Protein AF-A0A7X3NXA5-F1 (afdb_monomer_lite)

pLDDT: mean 86.3, std 10.19, range [43.22, 94.94]

Secondary structure (DSSP, 8-state):
--HHHHHHHHHHHHHH-TTGGGTS-HHHHHHHHTS-HHHHHHHHHHHHHHHHTS-HHHHHHHHHHTT------PPPHHHHHHHHHHHHTS---HHHHHHHTTS-HHHHHHHHHHHS--

Foldseek 3Di:
DDLVVLQVLLLVVCVVPVCVLLPDQLPVSCVVSVHDSVSCVVHNLVSNCVVVVHDSVVSVVSSVVSVDDPDPPDDDPVLLVQLCCCCPVVVDQLVVSCVVSVHDSVNSVVSVVVPVVD

Radius of gyration: 18.3 Å; chains: 1; bounding box: 36×26×51 Å

Sequence (118 aa):
MSKKFAQEKIEKWVEKYPDGYLKGSFAQIAEEIGVSSTSVGNHLDRIIAKRDGVLPSEVTARREKAGFRRSPQKSSPEDVAEMHRLHSEEGKKPKDIAYILGCSEKTVRNHLKKHEQD

Structure (mmCIF, N/CA/C/O backbone):
data_AF-A0A7X3NXA5-F1
#
_entry.id   AF-A0A7X3NXA5-F1
#
loop_
_atom_site.group_PDB
_atom_site.id
_atom_site.type_symbol
_atom_site.label_atom_id
_atom_site.label_alt_id
_atom_site.label_comp_id
_atom_site.label_asym_id
_atom_site.label_entity_id
_atom_site.label_seq_id
_atom_site.pdbx_PDB_ins_code
_atom_site.Cartn_x
_atom_site.Cartn_y
_atom_site.Cartn_z
_atom_site.occupancy
_atom_site.B_iso_or_equiv
_atom_site.auth_seq_id
_atom_site.auth_comp_id
_atom_site.auth_asym_id
_atom_site.auth_atom_id
_atom_site.pdbx_PDB_model_num
ATOM 1 N N . MET A 1 1 ? -16.239 6.477 -12.772 1.00 54.00 1 MET A N 1
ATOM 2 C CA . MET A 1 1 ? -15.079 6.111 -13.621 1.00 54.00 1 MET A CA 1
ATOM 3 C C . MET A 1 1 ? -14.969 4.585 -13.634 1.00 54.00 1 MET A C 1
ATOM 5 O O . MET A 1 1 ? -14.953 3.999 -12.559 1.00 54.00 1 MET A O 1
ATOM 9 N N . SER A 1 2 ? -15.014 3.925 -14.797 1.00 66.62 2 SER A N 1
ATOM 10 C CA . SER A 1 2 ? -14.997 2.449 -14.867 1.00 66.62 2 SER A CA 1
ATOM 11 C C . SER A 1 2 ? -13.611 1.903 -14.505 1.00 66.62 2 SER A C 1
ATOM 13 O O . SER A 1 2 ? -12.609 2.455 -14.956 1.00 66.62 2 SER A O 1
ATOM 15 N N . LYS A 1 3 ? -13.535 0.815 -13.723 1.00 69.75 3 LYS A N 1
ATOM 16 C CA . LYS A 1 3 ? -12.263 0.182 -13.303 1.00 69.75 3 LYS A CA 1
ATOM 17 C C . LYS A 1 3 ? -11.342 -0.151 -14.489 1.00 69.75 3 LYS A C 1
ATOM 19 O O . LYS A 1 3 ? -10.128 -0.050 -14.357 1.00 69.75 3 LYS A O 1
ATOM 24 N N . LYS A 1 4 ? -11.919 -0.480 -15.653 1.00 81.19 4 LYS A N 1
ATOM 25 C CA . LYS A 1 4 ? -11.173 -0.762 -16.892 1.00 81.19 4 LYS A CA 1
ATOM 26 C C . LYS A 1 4 ? -10.376 0.447 -17.396 1.00 81.19 4 LYS A C 1
ATOM 28 O O . LYS A 1 4 ? -9.212 0.301 -17.733 1.00 81.19 4 LYS A O 1
ATOM 33 N N . PHE A 1 5 ? -10.955 1.645 -17.327 1.00 86.62 5 PHE A N 1
ATOM 34 C CA . PHE A 1 5 ? -10.316 2.865 -17.826 1.00 86.62 5 PHE A CA 1
ATOM 35 C C . PHE A 1 5 ? -9.053 3.241 -17.035 1.00 86.62 5 PHE A C 1
ATOM 37 O O . PHE A 1 5 ? -8.051 3.665 -17.607 1.00 86.62 5 PHE A O 1
ATOM 44 N N . ALA A 1 6 ? -9.086 3.073 -15.708 1.00 87.31 6 ALA A N 1
ATOM 45 C CA . ALA A 1 6 ? -7.914 3.321 -14.870 1.00 87.31 6 ALA A CA 1
ATOM 46 C C . ALA A 1 6 ? -6.797 2.306 -15.154 1.00 87.31 6 ALA A C 1
ATOM 48 O O . ALA A 1 6 ? -5.633 2.689 -15.217 1.00 87.31 6 ALA A O 1
ATOM 49 N N 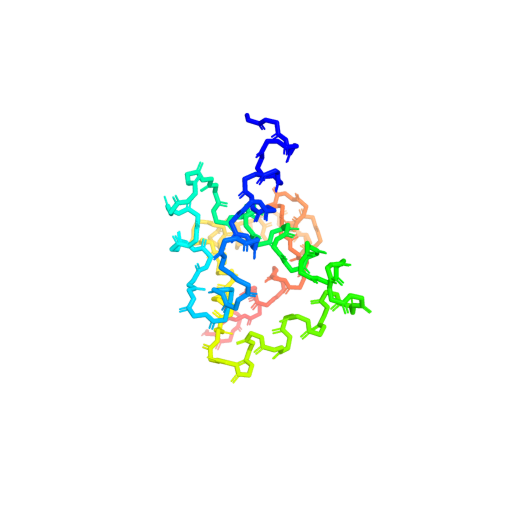. GLN A 1 7 ? -7.153 1.036 -15.369 1.00 91.06 7 GLN A N 1
ATOM 50 C CA . GLN A 1 7 ? -6.194 -0.007 -15.721 1.00 91.06 7 GLN A CA 1
ATOM 51 C C . GLN A 1 7 ? -5.479 0.301 -17.045 1.00 91.06 7 GLN A C 1
ATOM 53 O O . GLN A 1 7 ? -4.253 0.304 -17.064 1.00 91.06 7 GLN A O 1
ATOM 58 N N . GLU A 1 8 ? -6.216 0.634 -18.108 1.00 92.81 8 GLU A N 1
ATOM 59 C CA . GLU A 1 8 ? -5.638 0.936 -19.430 1.00 92.81 8 GLU A CA 1
ATOM 60 C C . GLU A 1 8 ? -4.663 2.122 -19.387 1.00 92.81 8 GLU A C 1
ATOM 62 O O . GLU A 1 8 ? -3.610 2.106 -20.025 1.00 92.81 8 GLU A O 1
ATOM 67 N N . LYS A 1 9 ? -4.987 3.163 -18.609 1.00 93.81 9 LYS A N 1
ATOM 68 C CA . LYS A 1 9 ? -4.081 4.302 -18.401 1.00 93.81 9 LYS A CA 1
ATOM 69 C C . LYS A 1 9 ? -2.782 3.891 -17.709 1.00 93.81 9 LYS A C 1
ATOM 71 O O . LYS A 1 9 ? -1.716 4.368 -18.092 1.00 93.81 9 LYS A O 1
ATOM 76 N N . ILE A 1 10 ? -2.872 3.023 -16.702 1.00 93.12 10 ILE A N 1
ATOM 77 C CA . ILE A 1 10 ? -1.699 2.537 -15.968 1.00 93.12 10 ILE A CA 1
ATOM 78 C C . ILE A 1 10 ? -0.850 1.630 -16.866 1.00 93.12 10 ILE A C 1
ATOM 80 O O . ILE A 1 10 ? 0.367 1.772 -16.864 1.00 93.12 10 ILE A O 1
ATOM 84 N N . GLU A 1 11 ? -1.463 0.754 -17.666 1.00 94.31 11 GLU A N 1
ATOM 85 C CA . GLU A 1 11 ? -0.755 -0.104 -18.631 1.00 94.31 11 GLU A CA 1
ATOM 86 C C . GLU A 1 11 ? 0.070 0.736 -19.616 1.00 94.31 11 GLU A C 1
ATOM 88 O O . GLU A 1 11 ? 1.284 0.555 -19.700 1.00 94.31 11 GLU A O 1
ATOM 93 N N . LYS A 1 12 ? -0.543 1.745 -20.249 1.00 94.88 12 LYS A N 1
ATOM 94 C CA . LYS A 1 12 ? 0.165 2.670 -21.155 1.00 94.88 12 LYS A CA 1
ATOM 95 C C . LYS A 1 12 ? 1.298 3.432 -20.467 1.00 94.88 12 LYS A C 1
ATOM 97 O O . LYS A 1 12 ? 2.338 3.688 -21.069 1.00 94.88 12 LYS A O 1
ATOM 102 N N . TRP A 1 13 ? 1.109 3.820 -19.208 1.00 94.62 13 TRP A N 1
ATOM 103 C CA . TRP A 1 13 ? 2.158 4.495 -18.446 1.00 94.62 13 TRP A CA 1
ATOM 104 C C . TRP A 1 13 ? 3.328 3.557 -18.124 1.00 94.62 13 TRP A C 1
ATOM 106 O O . TRP A 1 13 ? 4.477 3.964 -18.262 1.00 94.62 13 TRP A O 1
ATOM 116 N N . VAL A 1 14 ? 3.058 2.295 -17.771 1.00 93.56 14 VAL A N 1
ATOM 117 C CA . VAL A 1 14 ? 4.092 1.269 -17.527 1.00 93.56 14 VAL A CA 1
ATOM 118 C C . VAL A 1 14 ? 4.879 0.951 -18.801 1.00 93.56 14 VAL A C 1
ATOM 120 O O . VAL A 1 14 ? 6.082 0.713 -18.720 1.00 93.56 14 VAL A O 1
ATOM 123 N N . GLU A 1 15 ? 4.239 0.969 -19.971 1.00 93.06 15 GLU A N 1
ATOM 124 C CA . GLU A 1 15 ? 4.926 0.835 -21.265 1.00 93.06 15 GLU A CA 1
ATOM 125 C C . GLU A 1 15 ? 5.847 2.029 -21.548 1.00 93.06 15 GLU A C 1
ATOM 127 O O . GLU A 1 15 ? 6.988 1.850 -21.972 1.00 93.06 15 GLU A O 1
ATOM 132 N N . LYS A 1 16 ? 5.373 3.250 -21.272 1.00 93.75 16 LYS A N 1
ATOM 133 C CA . LYS A 1 16 ? 6.145 4.486 -21.472 1.00 93.75 16 LYS A CA 1
ATOM 134 C C . LYS A 1 16 ? 7.303 4.629 -20.476 1.00 93.75 16 LYS A C 1
ATOM 136 O O . LYS A 1 16 ? 8.350 5.169 -20.826 1.00 93.75 16 LYS A O 1
ATOM 141 N N . TYR A 1 17 ? 7.120 4.153 -19.246 1.00 93.12 17 TYR A N 1
ATOM 142 C CA . TYR A 1 17 ? 8.077 4.267 -18.146 1.00 93.12 17 TYR A CA 1
ATOM 143 C C . TYR A 1 17 ? 8.300 2.904 -17.473 1.00 93.12 17 TYR A C 1
ATOM 145 O O . TYR A 1 17 ? 7.796 2.666 -16.369 1.00 93.12 17 TYR A O 1
ATOM 153 N N . PRO A 1 18 ? 9.093 2.006 -18.087 1.00 87.69 18 PRO A N 1
ATOM 154 C CA . PRO A 1 18 ? 9.215 0.618 -17.644 1.00 87.69 18 PRO A CA 1
ATOM 155 C C . PRO A 1 18 ? 9.712 0.458 -16.203 1.00 87.69 18 PRO A C 1
ATOM 157 O O . PRO A 1 18 ? 9.262 -0.468 -15.525 1.00 87.69 18 PRO A O 1
ATOM 160 N N . ASP A 1 19 ? 10.546 1.392 -15.735 1.00 89.62 19 ASP A N 1
ATOM 161 C CA . ASP A 1 19 ? 11.083 1.468 -14.368 1.00 89.62 19 ASP A CA 1
ATOM 162 C C . ASP A 1 19 ? 10.539 2.662 -13.564 1.00 89.62 19 ASP A C 1
ATOM 164 O O . ASP A 1 19 ? 10.980 2.926 -12.442 1.00 89.62 19 AS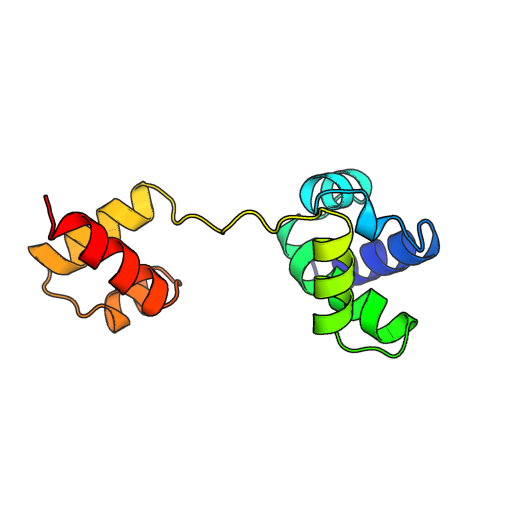P A O 1
ATOM 168 N N . GLY A 1 20 ? 9.577 3.415 -14.112 1.00 87.44 20 GLY A N 1
ATOM 169 C CA . GLY A 1 20 ? 9.032 4.615 -13.464 1.00 87.44 20 GLY A CA 1
ATOM 170 C C . GLY A 1 20 ? 8.412 4.316 -12.097 1.00 87.44 20 GLY A C 1
ATOM 171 O O . GLY A 1 20 ? 8.490 5.123 -11.170 1.00 87.44 20 GLY A O 1
ATOM 172 N N . TYR A 1 21 ? 7.861 3.110 -11.942 1.00 87.44 21 TYR A N 1
ATOM 173 C CA . TYR A 1 21 ? 7.213 2.633 -10.718 1.00 87.44 21 TYR A CA 1
ATOM 174 C C . TYR A 1 21 ? 8.152 2.514 -9.501 1.00 87.44 21 TYR A C 1
ATOM 176 O O . TYR A 1 21 ? 7.673 2.368 -8.370 1.00 87.44 21 TYR A O 1
ATOM 184 N N . LEU A 1 22 ? 9.471 2.569 -9.725 1.00 87.81 22 LEU A N 1
ATOM 185 C CA . LEU A 1 22 ? 10.500 2.552 -8.683 1.00 87.81 22 LEU A CA 1
ATOM 186 C C . LEU A 1 22 ? 10.827 3.951 -8.142 1.00 87.81 22 LEU A C 1
ATOM 188 O O . LEU A 1 22 ? 11.398 4.054 -7.062 1.00 87.81 22 LEU A O 1
ATOM 192 N N . LYS A 1 23 ? 10.495 5.021 -8.879 1.00 81.75 23 LYS A N 1
ATOM 193 C CA . LYS A 1 23 ? 10.962 6.391 -8.589 1.00 81.75 23 LYS A CA 1
ATOM 194 C C . LYS A 1 23 ? 9.876 7.329 -8.056 1.00 81.75 23 LYS A C 1
ATOM 196 O O . LYS A 1 23 ? 10.212 8.336 -7.442 1.00 81.75 23 LYS A O 1
ATOM 201 N N . GLY A 1 24 ? 8.600 7.023 -8.292 1.00 77.69 24 GLY A N 1
ATOM 202 C CA . GLY A 1 24 ? 7.475 7.898 -7.946 1.00 77.69 24 GLY A CA 1
ATOM 203 C C . GLY A 1 24 ? 6.557 7.338 -6.860 1.00 77.69 24 GLY A C 1
ATOM 204 O O . GLY A 1 24 ? 6.339 6.126 -6.771 1.00 77.69 24 GLY A O 1
ATOM 205 N N . SER A 1 25 ? 5.971 8.232 -6.057 1.00 85.25 25 SER A N 1
ATOM 206 C CA . SER A 1 25 ? 4.860 7.905 -5.159 1.00 85.25 25 SER A CA 1
ATOM 207 C C . SER A 1 25 ? 3.616 7.501 -5.968 1.00 85.25 25 SER A C 1
ATOM 209 O O . SER A 1 25 ? 3.453 7.901 -7.121 1.00 85.25 25 SER A O 1
ATOM 211 N N . PHE A 1 26 ? 2.682 6.747 -5.377 1.00 88.44 26 PHE A N 1
ATOM 212 C CA . PHE A 1 26 ? 1.405 6.486 -6.057 1.00 88.44 26 PHE A CA 1
ATOM 213 C C . PHE A 1 26 ? 0.631 7.767 -6.370 1.00 88.44 26 PHE A C 1
ATOM 215 O O . PHE A 1 26 ? -0.108 7.785 -7.345 1.00 88.44 26 PHE A O 1
ATOM 222 N N . ALA A 1 27 ? 0.793 8.813 -5.555 1.00 87.50 27 ALA A N 1
ATOM 223 C CA . ALA A 1 27 ? 0.170 10.107 -5.797 1.00 87.50 27 ALA A CA 1
ATOM 224 C C . ALA A 1 27 ? 0.765 10.780 -7.038 1.00 87.50 27 ALA A C 1
ATOM 226 O O . ALA A 1 27 ? 0.010 11.176 -7.911 1.00 87.50 27 ALA A O 1
ATOM 227 N N . GLN A 1 28 ? 2.092 10.785 -7.181 1.00 87.38 28 GLN A N 1
ATOM 228 C CA . GLN A 1 28 ? 2.760 11.372 -8.348 1.00 87.38 28 GLN A CA 1
ATOM 229 C C . GLN A 1 28 ? 2.362 10.667 -9.649 1.00 87.38 28 GLN A C 1
ATOM 231 O O . GLN A 1 28 ? 2.000 11.316 -10.623 1.00 87.38 28 GLN A O 1
ATOM 236 N N . ILE A 1 29 ? 2.362 9.329 -9.648 1.00 90.56 29 ILE A N 1
ATOM 237 C CA . ILE A 1 29 ? 1.928 8.543 -10.814 1.00 90.56 29 ILE A CA 1
ATOM 238 C C . ILE A 1 29 ? 0.455 8.838 -11.129 1.00 90.56 29 ILE A C 1
ATOM 240 O O . ILE A 1 29 ? 0.080 8.989 -12.287 1.00 90.56 29 ILE A O 1
ATOM 244 N N . ALA A 1 30 ? -0.384 8.924 -10.094 1.00 91.38 30 ALA A N 1
ATOM 245 C CA . ALA A 1 30 ? -1.808 9.206 -10.222 1.00 91.38 30 ALA A CA 1
ATOM 246 C C . ALA A 1 30 ? -2.091 10.598 -10.805 1.00 91.38 30 ALA A C 1
ATOM 248 O O . ALA A 1 30 ? -2.953 10.714 -11.676 1.00 91.38 30 ALA A O 1
ATOM 249 N N . GLU A 1 31 ? -1.351 11.616 -10.364 1.00 90.44 31 GLU A N 1
ATOM 250 C CA . GLU A 1 31 ? -1.400 12.977 -10.905 1.00 90.44 31 GLU A CA 1
ATOM 251 C C . GLU A 1 31 ? -0.982 12.999 -12.376 1.00 90.44 31 GLU A C 1
ATOM 253 O O . GLU A 1 31 ? -1.682 13.581 -13.202 1.00 90.44 31 GLU A O 1
ATOM 258 N N . GLU A 1 32 ? 0.095 12.292 -12.726 1.00 91.44 32 GLU A N 1
ATOM 259 C CA . GLU A 1 32 ? 0.614 12.255 -14.095 1.00 91.44 32 GLU A CA 1
ATOM 260 C C . GLU A 1 32 ? -0.385 11.639 -15.088 1.00 91.44 32 GLU A C 1
ATOM 262 O O . GLU A 1 32 ? -0.566 12.144 -16.197 1.00 91.44 32 GLU A O 1
ATOM 267 N N . ILE A 1 33 ? -1.067 10.557 -14.700 1.00 92.12 33 ILE A N 1
ATOM 268 C CA . ILE A 1 33 ? -2.004 9.846 -15.590 1.00 92.12 33 ILE A CA 1
ATOM 269 C C . ILE A 1 33 ? -3.467 10.280 -15.408 1.00 92.12 33 ILE A C 1
ATOM 271 O O . ILE A 1 33 ? -4.356 9.841 -16.152 1.00 92.12 33 ILE A O 1
ATOM 275 N N . GLY A 1 34 ? -3.743 11.136 -14.423 1.00 91.75 34 GLY A N 1
ATOM 276 C CA . GLY A 1 34 ? -5.081 11.610 -14.081 1.00 91.75 34 GLY A CA 1
ATOM 277 C C . GLY A 1 34 ? -6.015 10.481 -13.635 1.00 91.75 34 GLY A C 1
ATOM 278 O O . GLY A 1 34 ? -7.085 10.292 -14.225 1.00 91.75 34 GLY A O 1
ATOM 279 N N . VAL A 1 35 ? -5.596 9.694 -12.640 1.00 92.00 35 VAL A N 1
ATOM 280 C CA . VAL A 1 35 ? -6.431 8.702 -11.925 1.00 92.00 35 VAL A CA 1
ATOM 281 C C . VAL A 1 35 ? -6.251 8.867 -10.412 1.00 92.00 35 VAL A C 1
ATOM 283 O O . VAL A 1 35 ? -5.474 9.700 -9.972 1.00 92.00 35 VAL A O 1
ATOM 286 N N . SER A 1 36 ? -6.958 8.094 -9.581 1.00 89.62 36 SER A N 1
ATOM 287 C CA . SER A 1 36 ? -6.724 8.120 -8.129 1.00 89.62 36 SER A CA 1
ATOM 288 C C . SER A 1 36 ? -5.507 7.287 -7.714 1.00 89.62 36 SER A C 1
ATOM 290 O O . SER A 1 36 ? -5.276 6.199 -8.246 1.00 89.62 36 SER A O 1
ATOM 292 N N . SER A 1 37 ? -4.777 7.741 -6.692 1.00 89.00 37 SER A N 1
ATOM 293 C CA . SER A 1 37 ? -3.643 7.015 -6.094 1.00 89.00 37 SER A CA 1
ATOM 294 C C . SER A 1 37 ? -4.027 5.620 -5.592 1.00 89.00 37 SER A C 1
ATOM 296 O O . SER A 1 37 ? -3.258 4.672 -5.744 1.00 89.00 37 SER A O 1
ATOM 298 N N . THR A 1 38 ? -5.251 5.454 -5.084 1.00 86.06 38 THR A N 1
ATOM 299 C CA . THR A 1 38 ? -5.823 4.146 -4.733 1.00 86.06 38 THR A CA 1
ATOM 300 C C . THR A 1 38 ? -5.942 3.227 -5.948 1.00 86.06 38 THR A C 1
ATOM 302 O O . THR A 1 38 ? -5.615 2.046 -5.856 1.00 86.06 38 THR A O 1
ATOM 305 N N . SER A 1 39 ? -6.378 3.746 -7.102 1.00 89.50 39 SER A N 1
ATOM 306 C CA . SER A 1 39 ? -6.445 2.952 -8.337 1.00 89.50 39 SER A CA 1
ATOM 307 C C . SER A 1 39 ? -5.052 2.525 -8.786 1.00 89.50 39 SER A C 1
ATOM 309 O O . SER A 1 39 ? -4.853 1.358 -9.116 1.00 89.50 39 SER A O 1
ATOM 311 N N . VAL A 1 40 ? -4.071 3.430 -8.718 1.00 91.00 40 VAL A N 1
ATOM 312 C CA . VAL A 1 40 ? -2.672 3.086 -9.003 1.00 91.00 40 VAL A CA 1
ATOM 313 C C . VAL A 1 40 ? -2.200 1.967 -8.075 1.00 91.00 40 VAL A C 1
ATOM 315 O O . VAL A 1 40 ? -1.727 0.944 -8.559 1.00 91.00 40 VAL A O 1
ATOM 318 N N . GLY A 1 41 ? -2.406 2.091 -6.762 1.00 87.44 41 GLY A N 1
ATOM 319 C CA . GLY A 1 41 ? -1.999 1.061 -5.802 1.00 87.44 41 GLY A CA 1
ATOM 320 C C . GLY A 1 41 ? -2.665 -0.300 -6.015 1.00 87.44 41 GLY A C 1
ATOM 321 O O . GLY A 1 41 ? -2.024 -1.334 -5.842 1.00 87.44 41 GLY A O 1
ATOM 322 N N . ASN A 1 42 ? -3.924 -0.315 -6.453 1.00 86.38 42 ASN A N 1
ATOM 323 C CA . ASN A 1 42 ? -4.668 -1.550 -6.703 1.00 86.38 42 ASN A CA 1
ATOM 324 C C . ASN A 1 42 ? -4.253 -2.279 -7.994 1.00 86.38 42 ASN A C 1
ATOM 326 O O . ASN A 1 42 ? -4.465 -3.493 -8.100 1.00 86.38 42 ASN A O 1
ATOM 330 N N . HIS A 1 43 ? -3.719 -1.559 -8.985 1.00 90.69 43 HIS A N 1
ATOM 331 C CA . HIS A 1 43 ? -3.492 -2.089 -10.333 1.00 90.69 43 HIS A CA 1
ATOM 332 C C . HIS A 1 43 ? -2.014 -2.146 -10.744 1.00 90.69 43 HI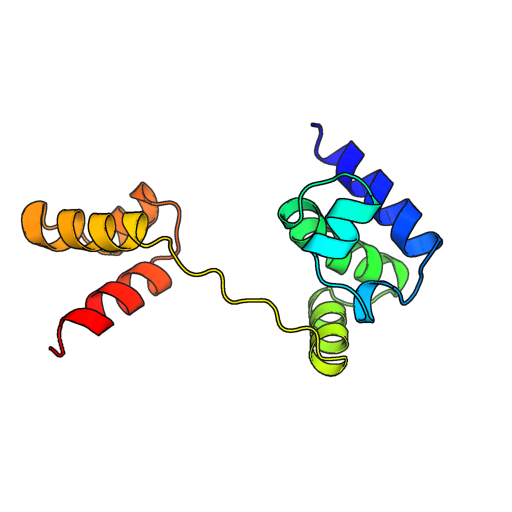S A C 1
ATOM 334 O O . HIS A 1 43 ? -1.625 -3.116 -11.391 1.00 90.69 43 HIS A O 1
ATOM 340 N N . LEU A 1 44 ? -1.181 -1.179 -10.342 1.00 91.25 44 LEU A N 1
ATOM 341 C CA . LEU A 1 44 ? 0.203 -1.034 -10.811 1.00 91.25 44 LEU A CA 1
ATOM 342 C C . LEU A 1 44 ? 1.048 -2.289 -10.551 1.00 91.25 44 LEU A C 1
ATOM 344 O O . LEU A 1 44 ? 1.618 -2.846 -11.487 1.00 91.25 44 LEU A O 1
ATOM 348 N N . ASP A 1 45 ? 1.067 -2.778 -9.307 1.00 90.88 45 ASP A N 1
ATOM 349 C CA . ASP A 1 45 ? 1.889 -3.938 -8.935 1.00 90.88 45 ASP A CA 1
ATOM 350 C C . ASP A 1 45 ? 1.456 -5.207 -9.704 1.00 90.88 45 ASP A C 1
ATOM 352 O O . ASP A 1 45 ? 2.293 -6.030 -10.064 1.00 90.88 45 ASP A O 1
ATOM 356 N N . ARG A 1 46 ? 0.158 -5.352 -10.027 1.00 91.44 46 ARG A N 1
ATOM 357 C CA . ARG A 1 46 ? -0.374 -6.489 -10.808 1.00 91.44 46 ARG A CA 1
ATOM 358 C C . ARG A 1 46 ? -0.018 -6.407 -12.290 1.00 91.44 46 ARG A C 1
ATOM 360 O O . ARG A 1 46 ? 0.265 -7.433 -12.900 1.00 91.44 46 ARG A O 1
ATOM 367 N N . ILE A 1 47 ? -0.055 -5.207 -12.865 1.00 93.81 47 ILE A N 1
ATOM 368 C CA . ILE A 1 47 ? 0.292 -4.976 -14.273 1.00 93.81 47 ILE A CA 1
ATOM 369 C C . ILE A 1 47 ? 1.772 -5.295 -14.499 1.00 93.81 47 ILE A C 1
ATOM 371 O O . ILE A 1 47 ? 2.104 -6.050 -15.409 1.00 93.81 47 ILE A O 1
ATOM 375 N N . ILE A 1 48 ? 2.649 -4.792 -13.627 1.00 93.62 48 ILE A N 1
AT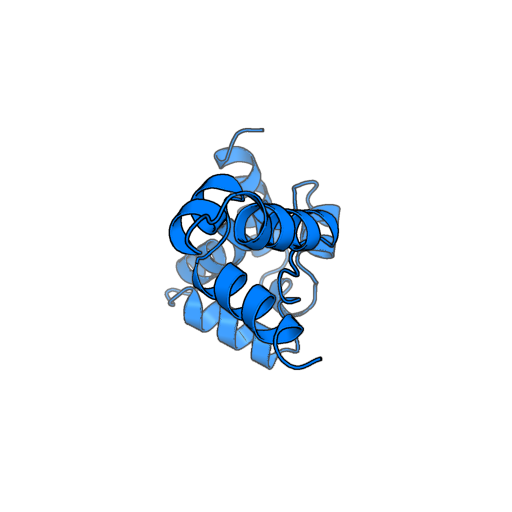OM 376 C CA . ILE A 1 48 ? 4.092 -5.058 -13.700 1.00 93.62 48 ILE A CA 1
ATOM 377 C C . ILE A 1 48 ? 4.377 -6.543 -13.469 1.00 93.62 48 ILE A C 1
ATOM 379 O O . ILE A 1 48 ? 5.137 -7.139 -14.221 1.00 93.62 48 ILE A O 1
ATOM 383 N N . ALA A 1 49 ? 3.720 -7.160 -12.482 1.00 93.94 49 ALA A N 1
ATOM 384 C CA . ALA A 1 49 ? 3.836 -8.592 -12.218 1.00 93.94 49 ALA A CA 1
ATOM 385 C C . ALA A 1 49 ? 3.493 -9.435 -13.455 1.00 93.94 49 ALA A C 1
ATOM 387 O O . ALA A 1 49 ? 4.253 -10.323 -13.834 1.00 93.94 49 ALA A O 1
ATOM 388 N N . LYS A 1 50 ? 2.387 -9.107 -14.137 1.00 93.50 50 LYS A N 1
ATOM 389 C CA . LYS A 1 50 ? 1.978 -9.774 -15.379 1.00 93.50 50 LYS A CA 1
ATOM 390 C C . LYS A 1 50 ? 2.984 -9.559 -16.515 1.00 93.50 50 LYS A C 1
ATOM 392 O O . LYS A 1 50 ? 3.251 -10.503 -17.250 1.00 93.50 50 LYS A O 1
ATOM 397 N N . ARG A 1 51 ? 3.520 -8.343 -16.664 1.00 93.38 51 ARG A N 1
ATOM 398 C CA . ARG A 1 51 ? 4.524 -8.000 -17.687 1.00 93.38 51 ARG A CA 1
ATOM 399 C C . ARG A 1 51 ? 5.829 -8.772 -17.481 1.00 93.38 51 ARG A C 1
ATOM 401 O O . ARG A 1 51 ? 6.367 -9.322 -18.433 1.00 93.38 51 ARG A O 1
ATOM 408 N N . ASP A 1 52 ? 6.311 -8.810 -16.244 1.00 92.62 52 ASP A N 1
ATOM 409 C CA . ASP A 1 52 ? 7.611 -9.380 -15.883 1.00 92.62 52 ASP A CA 1
ATOM 410 C C . ASP A 1 52 ? 7.544 -10.895 -15.604 1.00 92.62 52 ASP A C 1
ATOM 412 O O . ASP A 1 52 ? 8.579 -11.522 -15.393 1.00 92.62 52 ASP A O 1
ATOM 416 N N . GLY A 1 53 ? 6.345 -11.490 -15.568 1.00 94.88 53 GLY A N 1
ATOM 417 C CA . GLY A 1 53 ? 6.156 -12.907 -15.241 1.00 94.88 53 GLY A CA 1
ATOM 418 C C . GLY A 1 53 ? 6.453 -13.250 -13.777 1.00 94.88 53 GLY A C 1
ATOM 419 O O . GLY A 1 53 ? 6.869 -14.367 -13.483 1.00 94.88 53 GLY A O 1
ATOM 420 N N . VAL A 1 54 ? 6.254 -12.298 -12.861 1.00 94.94 54 VAL A N 1
ATOM 421 C CA . VAL A 1 54 ? 6.550 -12.439 -11.423 1.00 94.94 54 VAL A CA 1
ATOM 422 C C . VAL A 1 54 ? 5.307 -12.251 -10.562 1.00 94.94 54 VAL A C 1
ATOM 424 O O . VAL A 1 54 ? 4.238 -11.882 -11.046 1.00 94.94 54 VAL A O 1
ATOM 427 N N . LEU A 1 55 ? 5.433 -12.478 -9.254 1.00 92.38 55 LEU A N 1
ATOM 428 C CA . LEU A 1 55 ? 4.346 -12.232 -8.311 1.00 92.38 55 LEU A CA 1
ATOM 429 C C . LEU A 1 55 ? 4.226 -10.736 -7.946 1.00 92.38 55 LEU A C 1
ATOM 431 O O . LEU A 1 55 ? 5.239 -10.047 -7.805 1.00 92.38 55 LEU A O 1
ATOM 435 N N . PRO A 1 56 ? 3.010 -10.213 -7.677 1.00 88.81 56 PRO A N 1
ATOM 436 C CA . PRO A 1 56 ? 2.830 -8.833 -7.203 1.00 88.81 56 PRO A CA 1
ATOM 437 C C . PRO A 1 56 ? 3.599 -8.503 -5.912 1.00 88.81 56 PRO A C 1
ATOM 439 O O . PRO A 1 56 ? 3.996 -7.356 -5.689 1.00 88.81 56 PRO A O 1
ATOM 442 N N . SER A 1 57 ? 3.835 -9.503 -5.058 1.00 86.50 57 SER A N 1
ATOM 443 C CA . SER A 1 57 ? 4.662 -9.366 -3.854 1.00 86.50 57 SER A CA 1
ATOM 444 C C . SER A 1 57 ? 6.125 -9.066 -4.183 1.00 86.50 57 SER A C 1
ATOM 446 O O . SER A 1 57 ? 6.748 -8.273 -3.484 1.00 86.50 57 SER A O 1
ATOM 448 N N . GLU A 1 58 ? 6.667 -9.628 -5.265 1.00 91.31 58 GLU A N 1
ATOM 449 C CA . GLU A 1 58 ? 8.036 -9.341 -5.704 1.00 91.31 58 GLU A CA 1
ATOM 450 C C . GLU A 1 58 ? 8.165 -7.919 -6.241 1.00 91.31 58 GLU A C 1
ATOM 452 O O . GLU A 1 58 ? 9.126 -7.223 -5.921 1.00 91.31 58 GLU A O 1
ATOM 457 N N . VAL A 1 59 ? 7.173 -7.448 -7.003 1.00 91.44 59 VAL A N 1
ATOM 458 C CA . VAL A 1 59 ? 7.125 -6.049 -7.455 1.00 91.44 59 VAL A CA 1
ATOM 459 C C . VAL A 1 59 ? 7.090 -5.104 -6.255 1.00 91.44 59 VAL A C 1
ATOM 461 O O . VAL A 1 59 ? 7.838 -4.128 -6.213 1.00 91.44 59 VAL A O 1
ATOM 464 N N . THR A 1 60 ? 6.280 -5.428 -5.245 1.00 88.12 60 THR A N 1
ATOM 465 C CA . THR A 1 60 ? 6.228 -4.667 -3.988 1.00 88.12 60 THR A CA 1
ATOM 466 C C . THR A 1 60 ? 7.606 -4.624 -3.321 1.00 88.12 60 THR A C 1
ATOM 468 O O . THR A 1 60 ? 8.095 -3.539 -3.012 1.00 88.12 60 THR A O 1
ATOM 471 N N . ALA A 1 61 ? 8.278 -5.771 -3.191 1.00 88.75 61 ALA A N 1
ATOM 472 C CA . ALA A 1 61 ? 9.612 -5.859 -2.597 1.00 88.75 61 ALA A CA 1
ATOM 473 C C . ALA A 1 61 ? 10.671 -5.057 -3.379 1.00 88.75 61 ALA A C 1
ATOM 475 O O . ALA A 1 61 ? 11.515 -4.391 -2.778 1.00 88.75 61 ALA A O 1
ATOM 476 N N . ARG A 1 62 ? 10.620 -5.059 -4.721 1.00 92.00 62 ARG A N 1
ATOM 477 C CA . ARG A 1 62 ? 11.515 -4.240 -5.566 1.00 92.00 62 ARG A CA 1
ATOM 478 C C . ARG A 1 62 ? 11.348 -2.752 -5.278 1.00 92.00 62 ARG A C 1
ATOM 480 O O . ARG A 1 62 ? 12.338 -2.031 -5.174 1.00 92.00 62 ARG A O 1
ATOM 487 N N . ARG A 1 63 ? 10.105 -2.301 -5.119 1.00 88.88 63 ARG A N 1
ATOM 488 C CA . ARG A 1 63 ? 9.793 -0.901 -4.812 1.00 88.88 63 ARG A CA 1
ATOM 489 C C . ARG A 1 63 ? 10.263 -0.525 -3.415 1.00 88.88 63 ARG A C 1
ATOM 491 O O . ARG A 1 63 ? 10.910 0.506 -3.262 1.00 88.88 63 ARG A O 1
ATOM 498 N N . GLU A 1 64 ? 10.017 -1.376 -2.423 1.00 85.69 64 GLU A N 1
ATOM 499 C CA . GLU A 1 64 ? 10.518 -1.174 -1.057 1.00 85.69 64 GLU A CA 1
ATOM 500 C C . GLU A 1 64 ? 12.047 -1.072 -1.027 1.00 85.69 64 GLU A C 1
ATOM 502 O O . GLU A 1 64 ? 12.593 -0.147 -0.423 1.00 85.69 64 GLU A O 1
ATOM 507 N N . LYS A 1 65 ? 12.742 -1.949 -1.764 1.00 87.50 65 LYS A N 1
ATOM 508 C CA . LYS A 1 65 ? 14.202 -1.898 -1.929 1.00 87.50 65 LYS A CA 1
ATOM 509 C C . LYS A 1 65 ? 14.675 -0.614 -2.619 1.00 87.50 65 LYS A C 1
ATOM 511 O O . LYS A 1 65 ? 15.739 -0.107 -2.280 1.00 87.50 65 LYS A O 1
ATOM 516 N N . ALA A 1 66 ? 13.890 -0.073 -3.549 1.00 86.69 66 ALA A N 1
ATOM 517 C CA . ALA A 1 66 ? 14.154 1.208 -4.207 1.00 86.69 66 ALA A CA 1
ATOM 518 C C . ALA A 1 66 ? 13.827 2.435 -3.327 1.00 86.69 66 ALA A C 1
ATOM 520 O O . ALA A 1 66 ? 13.933 3.569 -3.787 1.00 86.69 66 ALA A O 1
ATOM 521 N N . GLY A 1 67 ? 13.437 2.231 -2.064 1.00 82.00 67 GLY A N 1
ATOM 522 C CA . GLY A 1 67 ? 13.112 3.309 -1.131 1.00 82.00 67 GLY A CA 1
ATOM 523 C C . GLY A 1 67 ? 11.649 3.751 -1.174 1.00 82.00 67 GLY A C 1
ATOM 524 O O . GLY A 1 67 ? 11.275 4.686 -0.463 1.00 82.00 67 GLY A O 1
ATOM 525 N N . PHE A 1 68 ? 10.789 3.072 -1.941 1.00 78.25 68 PHE A N 1
ATOM 526 C CA . PHE A 1 68 ? 9.352 3.315 -1.892 1.00 78.25 68 PHE A CA 1
ATOM 527 C C . PHE A 1 68 ? 8.789 2.795 -0.568 1.00 78.25 68 PHE A C 1
ATOM 529 O O . PHE A 1 68 ? 8.643 1.592 -0.360 1.00 78.25 68 PHE A O 1
ATOM 536 N N . ARG A 1 69 ? 8.413 3.699 0.336 1.00 65.19 69 ARG A N 1
ATOM 537 C CA . ARG A 1 69 ? 7.646 3.331 1.528 1.00 65.19 69 ARG A CA 1
ATOM 538 C C . ARG A 1 69 ? 6.164 3.485 1.231 1.00 65.19 69 ARG A C 1
ATOM 540 O O . ARG A 1 69 ? 5.697 4.595 0.973 1.00 65.19 69 ARG A O 1
ATOM 547 N N . ARG A 1 70 ? 5.397 2.391 1.316 1.00 62.56 70 ARG A N 1
ATOM 548 C CA . ARG A 1 70 ? 3.942 2.518 1.467 1.00 62.56 70 ARG A CA 1
ATOM 549 C C . ARG A 1 70 ? 3.709 3.303 2.751 1.00 62.56 70 ARG A C 1
ATOM 551 O O . ARG A 1 70 ? 4.059 2.834 3.833 1.00 62.56 70 ARG A O 1
ATOM 558 N N . SER A 1 71 ? 3.174 4.515 2.623 1.00 58.81 71 SER A N 1
ATOM 559 C CA . SER A 1 71 ? 2.742 5.257 3.800 1.00 58.81 71 SER A CA 1
ATOM 560 C C . SER A 1 71 ? 1.693 4.393 4.501 1.00 58.81 71 SER A C 1
ATOM 562 O O . SER A 1 71 ? 0.764 3.934 3.824 1.00 58.81 71 SER A O 1
ATOM 564 N N . PRO A 1 72 ? 1.847 4.083 5.798 1.00 58.34 72 PRO A N 1
ATOM 565 C CA . PRO A 1 72 ? 0.824 3.337 6.507 1.00 58.34 72 PRO A CA 1
ATOM 566 C C . PRO A 1 72 ? -0.493 4.100 6.365 1.00 58.34 72 PRO A C 1
ATOM 568 O O . PRO A 1 72 ? -0.540 5.301 6.638 1.00 58.34 72 PRO A O 1
ATOM 571 N N . GLN A 1 73 ? -1.548 3.422 5.905 1.00 62.09 73 GLN A N 1
ATOM 572 C CA . GLN A 1 73 ? -2.899 3.975 5.957 1.00 62.09 73 GLN A CA 1
ATOM 573 C C . GLN A 1 73 ? -3.220 4.209 7.433 1.00 62.09 73 GLN A C 1
ATOM 575 O O . GLN A 1 73 ? -3.487 3.268 8.179 1.00 62.09 73 GLN A O 1
ATOM 580 N N . LYS A 1 74 ? -3.093 5.461 7.872 1.00 66.69 74 LYS A N 1
ATOM 581 C CA . LYS A 1 74 ? -3.532 5.879 9.196 1.00 66.69 74 LYS A CA 1
ATOM 582 C C . LYS A 1 74 ? -5.046 6.027 9.138 1.00 66.69 74 LYS A C 1
ATOM 584 O O . LYS A 1 74 ? -5.547 6.684 8.228 1.00 66.69 74 LYS A O 1
ATOM 589 N N . SER A 1 75 ? -5.743 5.418 10.092 1.00 79.12 75 SER A N 1
ATOM 590 C CA . SER A 1 75 ? -7.141 5.751 10.374 1.00 79.12 75 SER A CA 1
ATOM 591 C C . SER A 1 75 ? -7.240 7.260 10.598 1.00 79.12 75 SER A C 1
ATOM 593 O O . SER A 1 75 ? -6.319 7.850 11.182 1.00 79.12 75 SER A O 1
ATOM 595 N N . SER A 1 76 ? -8.305 7.892 10.109 1.00 81.25 76 SER A N 1
ATOM 596 C CA . SER A 1 76 ? -8.501 9.317 10.365 1.00 81.25 76 SER A CA 1
ATOM 597 C C . SER A 1 76 ? -8.722 9.552 11.870 1.00 81.25 76 SER A C 1
ATOM 599 O O . SER A 1 76 ? -9.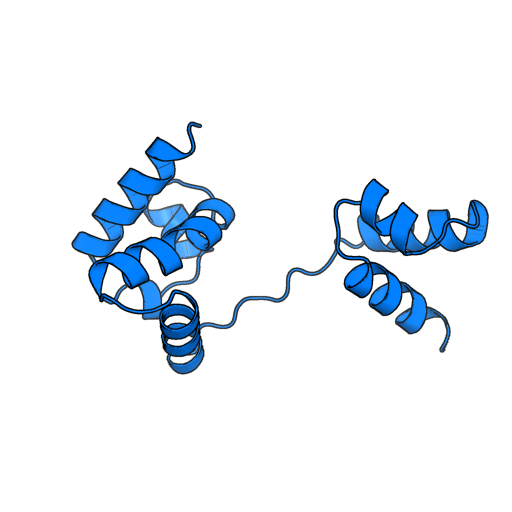139 8.634 12.580 1.00 81.25 76 SER A O 1
ATOM 601 N N . PRO A 1 77 ? -8.444 10.757 12.398 1.00 82.94 77 PRO A N 1
ATOM 602 C CA . PRO A 1 77 ? -8.765 11.080 13.789 1.00 82.94 77 PRO A CA 1
ATOM 603 C C . PRO A 1 77 ? -10.249 10.870 14.126 1.00 82.94 77 PRO A C 1
ATOM 605 O O . PRO A 1 77 ? -10.564 10.444 15.233 1.00 82.94 77 PRO A O 1
ATOM 608 N N . GLU A 1 78 ? -11.138 11.116 13.159 1.00 85.06 78 GLU A N 1
ATOM 609 C CA . GLU A 1 78 ? -12.583 10.899 13.279 1.00 85.06 78 GLU A CA 1
ATOM 610 C C . GLU A 1 78 ? -12.909 9.408 13.425 1.00 85.06 78 GLU A C 1
ATOM 612 O O . GLU A 1 78 ? -13.624 9.032 14.351 1.00 85.06 78 GLU A O 1
ATOM 617 N N . ASP A 1 79 ? -12.307 8.546 12.594 1.00 86.88 79 ASP A N 1
ATOM 618 C CA . ASP A 1 79 ? -12.468 7.089 12.711 1.00 86.88 79 ASP A CA 1
ATOM 619 C C . ASP A 1 79 ? -12.002 6.589 14.080 1.00 86.88 79 ASP A C 1
ATOM 621 O O . ASP A 1 79 ? -12.623 5.710 14.667 1.00 86.88 79 ASP A O 1
ATOM 625 N N . VAL A 1 80 ? -10.901 7.138 14.603 1.00 88.38 80 VAL A N 1
ATOM 626 C CA . VAL A 1 80 ? -10.377 6.753 15.920 1.00 88.38 80 VAL A CA 1
ATOM 627 C C . VAL A 1 80 ? -11.336 7.179 17.030 1.00 88.38 80 VAL A C 1
ATOM 629 O O . VAL A 1 80 ? -11.656 6.361 17.890 1.00 88.38 80 VAL A O 1
ATOM 632 N N . ALA A 1 81 ? -11.827 8.421 17.007 1.00 89.06 81 ALA A N 1
ATOM 633 C CA . ALA A 1 81 ? -12.809 8.895 17.982 1.00 89.06 81 ALA A CA 1
ATOM 634 C C . ALA A 1 81 ? -14.086 8.039 17.955 1.00 89.06 81 ALA A C 1
ATOM 636 O O . ALA A 1 81 ? -14.586 7.629 19.004 1.00 89.06 81 ALA A O 1
ATOM 637 N N . GLU A 1 82 ? -14.557 7.686 16.760 1.00 90.75 82 GLU A N 1
ATOM 638 C CA . GLU A 1 82 ? -15.733 6.839 16.581 1.00 90.75 82 GLU A CA 1
ATOM 639 C C . GLU A 1 82 ? -15.490 5.395 17.057 1.00 90.75 82 GLU A C 1
ATOM 641 O O . GLU A 1 82 ? -16.361 4.813 17.704 1.00 90.75 82 GLU A O 1
ATOM 646 N N . MET A 1 83 ? -14.293 4.822 16.845 1.00 92.62 83 MET A N 1
ATOM 647 C CA . MET A 1 83 ? -13.914 3.523 17.435 1.00 92.62 83 MET A CA 1
ATOM 648 C C . MET A 1 83 ? -14.057 3.539 18.960 1.00 92.62 83 MET A C 1
ATOM 650 O O . MET A 1 83 ? -14.577 2.579 19.531 1.00 92.62 83 MET A O 1
ATOM 654 N N . HIS A 1 84 ? -13.611 4.616 19.613 1.00 89.62 84 HIS A N 1
ATOM 655 C CA . HIS A 1 84 ? -13.704 4.761 21.065 1.00 89.62 84 HIS A CA 1
ATOM 656 C C . HIS A 1 84 ? -15.146 4.927 21.538 1.00 89.62 84 HIS A C 1
ATOM 658 O O . HIS A 1 84 ? -15.556 4.221 22.456 1.00 89.62 84 HIS A O 1
ATOM 664 N N . ARG A 1 85 ? -15.934 5.785 20.883 1.00 92.56 85 ARG A N 1
ATOM 665 C CA . ARG A 1 85 ? -17.357 5.982 21.195 1.00 92.56 85 ARG A CA 1
ATOM 666 C C . ARG A 1 85 ? -18.134 4.664 21.114 1.00 92.56 85 ARG A C 1
ATOM 668 O O . ARG A 1 85 ? -18.790 4.263 22.071 1.00 92.56 85 ARG A O 1
ATOM 675 N N . LEU A 1 86 ? -17.985 3.933 20.006 1.00 92.44 86 LEU A N 1
ATOM 676 C CA . LEU A 1 86 ? -18.660 2.649 19.789 1.00 92.44 86 LEU A CA 1
ATOM 677 C C . LEU A 1 86 ? -18.230 1.571 20.795 1.00 92.44 86 LEU A C 1
ATOM 679 O O . LEU A 1 86 ? -19.031 0.705 21.150 1.00 92.44 86 LEU A O 1
ATOM 683 N N . HIS A 1 87 ? -16.971 1.592 21.234 1.00 92.00 87 HIS A N 1
ATOM 684 C CA . HIS A 1 87 ? -16.468 0.621 22.197 1.00 92.00 87 HIS A CA 1
ATOM 685 C C . HIS A 1 87 ? -16.905 0.942 23.631 1.00 92.00 87 HIS A C 1
ATOM 687 O O . HIS A 1 87 ? -17.418 0.060 24.315 1.00 92.00 87 HIS A O 1
ATOM 693 N N . SER A 1 88 ? -16.732 2.193 24.065 1.00 89.44 88 SER A N 1
ATOM 694 C CA . SER A 1 88 ? -16.952 2.619 25.450 1.00 89.44 88 SER A CA 1
ATOM 695 C C . SER A 1 88 ? -18.414 2.930 25.765 1.00 89.44 88 SER A C 1
ATOM 697 O O . SER A 1 88 ? -18.889 2.565 26.836 1.00 89.44 88 SER A O 1
ATOM 699 N N . GLU A 1 89 ? -19.137 3.590 24.857 1.00 91.00 89 GLU A N 1
ATOM 700 C CA . GLU A 1 89 ? -20.528 4.004 25.097 1.00 91.00 89 GLU A CA 1
ATOM 701 C C . GLU A 1 89 ? -21.525 2.937 24.641 1.00 91.00 89 GLU A C 1
ATOM 703 O O . GLU A 1 89 ? -22.502 2.654 25.331 1.00 91.00 89 GLU A O 1
ATOM 708 N N . GLU A 1 90 ? -21.276 2.317 23.483 1.00 90.06 90 GLU A N 1
ATOM 709 C CA . GLU A 1 90 ? -22.190 1.326 22.895 1.00 90.06 90 GLU A CA 1
ATOM 710 C C . GLU A 1 90 ? -21.789 -0.130 23.201 1.00 90.06 90 GLU A C 1
ATOM 712 O O . GLU A 1 90 ? -22.514 -1.057 22.835 1.00 90.06 90 GLU A O 1
ATOM 717 N N . GLY A 1 91 ? -20.642 -0.363 23.854 1.00 92.19 91 GLY A N 1
ATOM 718 C CA . GLY A 1 91 ? -20.181 -1.702 24.242 1.00 92.19 91 GLY A CA 1
ATOM 719 C C . GLY A 1 91 ? -19.907 -2.643 23.063 1.00 92.19 91 GLY A C 1
ATOM 720 O O . GLY A 1 91 ? -19.928 -3.869 23.225 1.00 92.19 91 GLY A O 1
ATOM 721 N N . LYS A 1 92 ? -19.691 -2.109 21.852 1.00 93.50 92 LYS A N 1
ATOM 722 C CA . LYS A 1 92 ? -19.508 -2.934 20.652 1.00 93.50 92 LYS A CA 1
ATOM 723 C C . LYS A 1 92 ? -18.166 -3.652 20.671 1.00 93.50 92 LYS A C 1
ATOM 725 O O . LYS A 1 92 ? -17.141 -3.141 21.132 1.00 93.50 92 LYS A O 1
ATOM 730 N N . LYS A 1 93 ? -18.161 -4.863 20.109 1.00 94.75 93 LYS A N 1
ATOM 731 C CA . LYS A 1 93 ? -16.940 -5.659 19.972 1.00 94.75 93 LYS A CA 1
ATOM 732 C C . LYS A 1 93 ? -16.077 -5.098 18.837 1.00 94.75 93 LYS A C 1
ATOM 734 O O . LYS A 1 93 ? -16.622 -4.628 17.837 1.00 94.75 93 LYS A O 1
ATOM 739 N N . PRO A 1 94 ? -14.739 -5.236 18.907 1.00 93.69 94 PRO A N 1
ATOM 740 C CA . PRO A 1 94 ? -13.832 -4.757 17.860 1.00 93.69 94 PRO A CA 1
ATOM 741 C C . PRO A 1 94 ? -14.180 -5.235 16.445 1.00 93.69 94 PRO A C 1
ATOM 743 O O . PRO A 1 94 ? -13.983 -4.504 15.480 1.00 93.69 94 PRO A O 1
ATOM 746 N N . LYS A 1 95 ? -14.730 -6.449 16.319 1.00 93.75 95 LYS A N 1
ATOM 747 C CA . LYS A 1 95 ? -15.205 -7.002 15.045 1.00 93.75 95 LYS A CA 1
ATOM 748 C C . LYS A 1 95 ? -16.378 -6.210 14.455 1.00 93.75 95 LYS A C 1
ATOM 750 O O . LYS A 1 95 ? -16.387 -5.951 13.255 1.00 93.75 95 LYS A O 1
ATOM 755 N N . ASP A 1 96 ? -17.342 -5.821 15.283 1.00 91.56 96 ASP A N 1
ATOM 756 C CA . ASP A 1 96 ? -18.526 -5.076 14.843 1.00 91.56 96 ASP A CA 1
ATOM 757 C C . ASP A 1 96 ? -18.151 -3.631 14.500 1.00 91.56 96 ASP A C 1
ATOM 759 O O . ASP A 1 96 ? -18.590 -3.094 13.489 1.00 91.56 96 ASP A O 1
ATOM 763 N N . ILE A 1 97 ? -17.252 -3.033 15.285 1.00 92.25 97 ILE A N 1
ATOM 764 C CA . ILE A 1 97 ? -16.675 -1.711 15.005 1.00 92.25 97 ILE A CA 1
ATOM 765 C C . ILE A 1 97 ? -15.923 -1.724 13.669 1.00 92.25 97 ILE A C 1
ATOM 767 O O . ILE A 1 97 ? -16.105 -0.833 12.844 1.00 92.25 97 ILE A O 1
ATOM 771 N N . ALA A 1 98 ? -15.118 -2.759 13.419 1.00 91.00 98 ALA A N 1
ATOM 772 C CA . ALA A 1 98 ? -14.401 -2.922 12.158 1.00 91.00 98 ALA A CA 1
ATOM 773 C C . ALA A 1 98 ? -15.356 -3.008 10.961 1.00 91.00 98 ALA A C 1
ATOM 775 O O . ALA A 1 98 ? -15.089 -2.411 9.919 1.00 91.00 98 ALA A O 1
ATOM 776 N N . TYR A 1 99 ? -16.484 -3.704 11.129 1.00 89.69 99 TYR A N 1
ATOM 777 C CA . TYR A 1 99 ? -17.533 -3.775 10.117 1.00 89.69 99 TYR A CA 1
ATOM 778 C C . TYR A 1 99 ? -18.192 -2.410 9.869 1.00 89.69 99 TYR A C 1
ATOM 780 O O . TYR A 1 99 ? -18.335 -2.015 8.715 1.00 89.69 99 TYR A O 1
ATOM 788 N N . ILE A 1 100 ? -18.533 -1.670 10.930 1.00 88.69 100 ILE A N 1
ATOM 789 C CA . ILE A 1 100 ? -19.159 -0.338 10.839 1.00 88.69 100 ILE A CA 1
ATOM 790 C C . ILE A 1 100 ? -18.235 0.663 10.134 1.00 88.69 100 ILE A C 1
ATOM 792 O O . ILE A 1 100 ? -18.677 1.397 9.256 1.00 88.69 100 ILE A O 1
ATOM 796 N N . LEU A 1 101 ? -16.950 0.664 10.490 1.00 86.19 101 LEU A N 1
ATOM 797 C CA . LEU A 1 101 ? -15.963 1.628 9.991 1.00 86.19 101 LEU A CA 1
ATOM 798 C C . LEU A 1 101 ? -15.237 1.164 8.722 1.00 86.19 101 LEU A C 1
ATOM 800 O O . LEU A 1 101 ? -14.338 1.843 8.234 1.00 86.19 101 LEU A O 1
ATOM 804 N N . GLY A 1 102 ? -15.576 -0.015 8.194 1.00 83.75 102 GLY A N 1
ATOM 805 C CA . GLY A 1 102 ? -14.957 -0.552 6.981 1.00 83.75 102 GLY A CA 1
ATOM 806 C C . GLY A 1 102 ? -13.441 -0.764 7.090 1.00 83.75 102 GLY A C 1
ATOM 807 O O . GLY A 1 102 ? -12.730 -0.677 6.087 1.00 83.75 102 GLY A O 1
ATOM 808 N N . CYS A 1 103 ? -12.927 -1.035 8.291 1.00 86.50 103 CYS A N 1
ATOM 809 C CA . CYS A 1 103 ? -11.502 -1.257 8.541 1.00 86.50 103 CYS A CA 1
ATOM 810 C C . CYS A 1 103 ? -11.232 -2.684 9.046 1.00 86.50 103 CYS A C 1
ATOM 812 O O . CYS A 1 103 ? -12.137 -3.505 9.176 1.00 86.50 103 CYS A O 1
ATOM 814 N N . SER A 1 104 ? -9.963 -3.031 9.288 1.00 89.75 104 SER A N 1
ATOM 815 C CA . SER A 1 104 ? -9.629 -4.364 9.803 1.00 89.75 104 SER A CA 1
ATOM 816 C C . SER A 1 104 ? -9.834 -4.445 11.317 1.00 89.75 104 SER A C 1
ATOM 818 O O . SER A 1 104 ? -9.498 -3.511 12.042 1.00 89.75 104 SER A O 1
ATOM 820 N N . GLU A 1 105 ? -10.280 -5.594 11.830 1.00 91.56 105 GLU A N 1
ATOM 821 C CA . GLU A 1 105 ? -10.380 -5.817 13.283 1.00 91.56 105 GLU A CA 1
ATOM 822 C C . GLU A 1 105 ? -9.033 -5.600 13.994 1.00 91.56 105 GLU A C 1
ATOM 824 O O . GLU A 1 105 ? -8.978 -5.062 15.100 1.00 91.56 105 GLU A O 1
ATOM 829 N N . LYS A 1 106 ? -7.924 -5.954 13.331 1.00 91.50 106 LYS A N 1
ATOM 830 C CA . LYS A 1 106 ? -6.568 -5.691 13.829 1.00 91.50 106 LYS A CA 1
ATOM 831 C C . LYS A 1 106 ? -6.305 -4.191 13.995 1.00 91.50 106 LYS A C 1
ATOM 833 O O . LYS A 1 106 ? -5.691 -3.800 14.981 1.00 91.50 106 LYS A O 1
ATOM 838 N N . THR A 1 107 ? -6.776 -3.365 13.060 1.00 89.50 107 THR A N 1
ATOM 839 C CA . THR A 1 107 ? -6.691 -1.899 13.143 1.00 89.50 107 THR A CA 1
ATOM 840 C C . THR A 1 107 ? -7.428 -1.398 14.380 1.00 89.50 107 THR A C 1
ATOM 842 O O . THR A 1 107 ? -6.825 -0.693 15.185 1.00 89.50 107 THR A O 1
ATOM 845 N N . VAL A 1 108 ? -8.676 -1.832 14.581 1.00 90.94 108 VAL A N 1
ATOM 846 C CA . VAL A 1 108 ? -9.493 -1.428 15.737 1.00 90.94 108 VAL A CA 1
ATOM 847 C C . VAL A 1 108 ? -8.824 -1.818 17.053 1.00 90.94 108 VAL A C 1
ATOM 849 O O . VAL A 1 108 ? -8.601 -0.962 17.904 1.00 90.94 108 VAL A O 1
ATOM 852 N N . ARG A 1 109 ? -8.415 -3.085 17.211 1.00 92.00 109 ARG A N 1
ATOM 853 C CA . ARG A 1 109 ? -7.741 -3.552 18.438 1.00 92.00 109 ARG A CA 1
ATOM 854 C C . ARG A 1 109 ? -6.454 -2.782 18.727 1.00 92.00 109 ARG A C 1
ATOM 856 O O 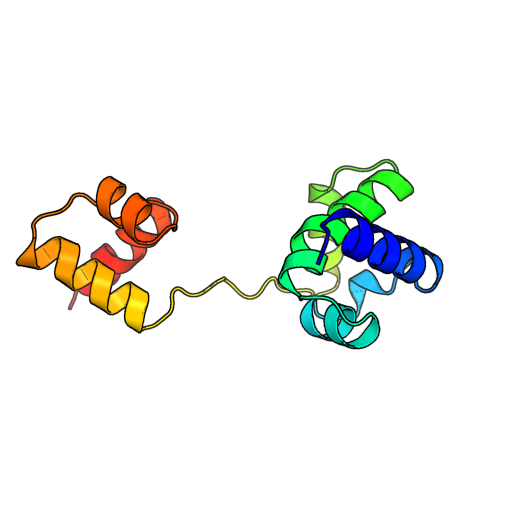. ARG A 1 109 ? -6.182 -2.473 19.881 1.00 92.00 109 ARG A O 1
ATOM 863 N N . ASN A 1 110 ? -5.664 -2.476 17.697 1.00 90.44 110 ASN A N 1
ATOM 864 C CA . ASN A 1 110 ? -4.436 -1.700 17.861 1.00 90.44 110 ASN A CA 1
ATOM 865 C C . ASN A 1 110 ? -4.715 -0.273 18.354 1.00 90.44 110 ASN A C 1
ATOM 867 O O . ASN A 1 110 ? -3.936 0.237 19.154 1.00 90.44 110 ASN A O 1
ATOM 871 N N . HIS A 1 111 ? -5.793 0.363 17.883 1.00 88.56 111 HIS A N 1
ATOM 872 C CA . HIS A 1 111 ? -6.189 1.700 18.332 1.00 88.56 111 HIS A CA 1
ATOM 873 C C . HIS A 1 111 ? -6.737 1.690 19.758 1.00 88.56 111 HIS A C 1
ATOM 875 O O . HIS A 1 111 ? -6.257 2.464 20.579 1.00 88.56 111 HIS A O 1
ATOM 881 N N . LEU A 1 112 ? -7.648 0.765 20.075 1.00 88.31 112 LEU A N 1
ATOM 882 C CA . LEU A 1 112 ? -8.214 0.640 21.421 1.00 88.31 112 LEU A CA 1
ATOM 883 C C . LEU A 1 112 ? -7.123 0.363 22.468 1.00 88.31 112 LEU A C 1
ATOM 885 O O . LEU A 1 112 ? -7.020 1.087 23.452 1.00 88.31 112 LEU A O 1
ATOM 889 N N . LYS A 1 113 ? -6.219 -0.588 22.190 1.00 87.38 113 LYS A N 1
ATOM 890 C CA . LYS A 1 113 ? -5.115 -0.946 23.098 1.00 87.38 113 LYS A CA 1
ATOM 891 C C . LYS A 1 113 ? -4.161 0.219 23.381 1.00 87.38 113 LYS A C 1
ATOM 893 O O . LYS A 1 113 ? -3.570 0.281 24.453 1.00 87.38 113 LYS A O 1
ATOM 898 N N . LYS A 1 114 ? -3.960 1.117 22.413 1.00 78.12 114 LYS A N 1
ATOM 899 C CA . LYS A 1 114 ? -3.014 2.234 22.547 1.00 78.12 114 LYS A CA 1
ATOM 900 C C . LYS A 1 114 ? -3.475 3.279 23.571 1.00 78.12 114 LYS A C 1
ATOM 902 O O . LYS A 1 114 ? -2.633 4.005 24.077 1.00 78.12 114 LYS A O 1
ATOM 907 N N . HIS A 1 115 ? -4.772 3.335 23.868 1.00 63.72 115 HIS A N 1
ATOM 908 C CA . HIS A 1 115 ? -5.377 4.313 24.775 1.00 63.72 115 HIS A CA 1
ATOM 909 C C . HIS A 1 115 ? -5.816 3.722 26.128 1.00 63.72 115 HIS A C 1
ATOM 911 O O . HIS A 1 115 ? -6.290 4.467 26.970 1.00 63.72 115 HIS A O 1
ATOM 917 N N . GLU A 1 116 ? -5.643 2.415 26.364 1.00 59.00 116 GLU A N 1
ATOM 918 C CA . GLU A 1 116 ? -5.840 1.786 27.688 1.00 59.00 116 GLU A CA 1
ATOM 919 C C . GLU A 1 116 ? -4.578 1.839 28.580 1.00 59.00 116 GLU A C 1
ATOM 921 O O . GLU A 1 116 ? -4.592 1.328 29.696 1.00 59.00 116 GLU A O 1
ATOM 926 N N . GLN A 1 117 ? -3.463 2.392 28.084 1.00 50.88 117 GLN A N 1
ATOM 927 C CA . GLN A 1 117 ? -2.180 2.472 28.804 1.00 50.88 117 GLN A CA 1
ATOM 928 C C . GLN A 1 117 ? -1.798 3.898 29.256 1.00 50.88 117 GLN A C 1
ATOM 930 O O . GLN A 1 117 ? -0.664 4.088 29.695 1.00 50.88 117 GLN A O 1
ATOM 935 N N . ASP A 1 118 ? -2.720 4.858 29.158 1.00 43.22 118 ASP A N 1
ATOM 936 C CA . ASP A 1 118 ? -2.643 6.202 29.764 1.00 43.22 118 ASP A CA 1
ATOM 937 C C . ASP A 1 118 ? -3.611 6.274 30.957 1.00 43.22 118 ASP A C 1
ATOM 939 O O . ASP A 1 118 ? -3.247 6.891 31.984 1.00 43.22 118 ASP A O 1
#